Protein AF-I3SIG4-F1 (afdb_monomer)

Foldseek 3Di:
DDDDDDDDDPPPDDPPDPPPPPPVPPDDDDPPDDPDDPPPPDPPPPPPPPVVPPDPPDPPPDQPAAEDAPVCCCVPAVVDPAAEAEAEDEPPDPVSVVVSVVLSVVCVVCPPRYHYHYYHCVVHVDD

pLDDT: mean 70.38, std 20.66, range [36.94, 97.0]

Structure (mmCIF, N/CA/C/O backbone):
data_AF-I3SIG4-F1
#
_entry.id   AF-I3SIG4-F1
#
loop_
_atom_site.group_PDB
_atom_site.id
_atom_site.type_symbol
_atom_site.label_atom_id
_atom_site.label_alt_id
_atom_site.label_comp_id
_atom_site.label_asym_id
_atom_site.label_entity_id
_atom_site.label_seq_id
_atom_site.pdbx_PDB_ins_code
_atom_site.Cartn_x
_atom_site.Cartn_y
_atom_site.Cartn_z
_atom_site.occupancy
_atom_site.B_iso_or_equiv
_atom_site.auth_seq_id
_atom_site.auth_comp_id
_atom_site.auth_asym_id
_atom_site.auth_atom_id
_atom_site.pdbx_PDB_model_num
ATOM 1 N N . MET A 1 1 ? 67.794 35.168 2.563 1.00 45.62 1 MET A N 1
ATOM 2 C CA . MET A 1 1 ? 67.363 34.002 3.362 1.00 45.62 1 MET A CA 1
ATOM 3 C C . MET A 1 1 ? 65.894 33.748 3.055 1.00 45.62 1 MET A C 1
ATOM 5 O O . MET A 1 1 ? 65.037 34.350 3.680 1.00 45.62 1 MET A O 1
ATOM 9 N N . ALA A 1 2 ? 65.611 32.957 2.020 1.00 37.28 2 ALA A N 1
ATOM 10 C CA . ALA A 1 2 ? 64.264 32.505 1.683 1.00 37.28 2 ALA A CA 1
ATOM 11 C C . ALA A 1 2 ? 64.314 30.977 1.722 1.00 37.28 2 ALA A C 1
ATOM 13 O O . ALA A 1 2 ? 64.935 30.350 0.867 1.00 37.28 2 ALA A O 1
ATOM 14 N N . SER A 1 3 ? 63.790 30.407 2.803 1.00 41.53 3 SER A N 1
ATOM 15 C CA . SER A 1 3 ? 63.803 28.970 3.050 1.00 41.53 3 SER A CA 1
ATOM 16 C C . SER A 1 3 ? 62.676 28.327 2.253 1.00 41.53 3 SER A C 1
ATOM 18 O O . SER A 1 3 ? 61.507 28.449 2.608 1.00 41.53 3 SER A O 1
ATOM 20 N N . SER A 1 4 ? 63.037 27.660 1.163 1.00 45.41 4 SER A N 1
ATOM 21 C CA . SER A 1 4 ? 62.150 26.788 0.401 1.00 45.41 4 SER A CA 1
ATOM 22 C C . SER A 1 4 ? 61.848 25.537 1.228 1.00 45.41 4 SER A C 1
ATOM 24 O O . SER A 1 4 ? 62.667 24.625 1.301 1.00 45.41 4 SER A O 1
ATOM 26 N N . THR A 1 5 ? 60.690 25.481 1.879 1.00 49.62 5 THR A N 1
ATOM 27 C CA . THR A 1 5 ? 60.192 24.261 2.524 1.00 49.62 5 THR A CA 1
ATOM 28 C C . THR A 1 5 ? 59.318 23.486 1.542 1.00 49.62 5 THR A C 1
ATOM 30 O O . THR A 1 5 ? 58.119 23.716 1.418 1.00 49.62 5 THR A O 1
ATOM 33 N N . SER A 1 6 ? 59.927 22.546 0.819 1.00 51.75 6 SER A N 1
ATOM 34 C CA . SER A 1 6 ? 59.206 21.512 0.076 1.00 51.75 6 SER A CA 1
ATOM 35 C C . SER A 1 6 ? 58.665 20.475 1.066 1.00 51.75 6 SER A C 1
ATOM 37 O O . SER A 1 6 ? 59.425 19.661 1.589 1.00 51.75 6 SER A O 1
ATOM 39 N N . LEU A 1 7 ? 57.364 20.510 1.355 1.00 47.16 7 LEU A N 1
ATOM 40 C CA . LEU A 1 7 ? 56.692 19.478 2.146 1.00 47.16 7 LEU A CA 1
ATOM 41 C C . LEU A 1 7 ? 56.318 18.311 1.228 1.00 47.16 7 LEU A C 1
ATOM 43 O O . LEU A 1 7 ? 55.315 18.341 0.520 1.00 47.16 7 LEU A O 1
ATOM 47 N N . SER A 1 8 ? 57.151 17.278 1.235 1.00 50.28 8 SER A N 1
ATOM 48 C CA . SER A 1 8 ? 56.848 15.963 0.681 1.00 50.28 8 SER A CA 1
ATOM 49 C C . SER A 1 8 ? 55.946 15.193 1.648 1.00 50.28 8 SER A C 1
ATOM 51 O O . SER A 1 8 ? 56.408 14.712 2.680 1.00 50.28 8 SER A O 1
ATOM 53 N N . LEU A 1 9 ? 54.665 15.062 1.306 1.00 44.56 9 LEU A N 1
ATOM 54 C CA . LEU A 1 9 ? 53.705 14.192 1.990 1.00 44.56 9 LEU A CA 1
ATOM 55 C C . LEU A 1 9 ? 52.966 13.351 0.944 1.00 44.56 9 LEU A C 1
ATOM 57 O O . LEU A 1 9 ? 51.810 13.603 0.621 1.00 44.56 9 LEU A O 1
ATOM 61 N N . THR A 1 10 ? 53.625 12.328 0.401 1.00 46.59 10 THR A N 1
ATOM 62 C CA . THR A 1 10 ? 52.918 11.235 -0.281 1.00 46.59 10 THR A CA 1
ATOM 63 C C . THR A 1 10 ? 52.482 10.221 0.772 1.00 46.59 10 THR A C 1
ATOM 65 O O . THR A 1 10 ? 53.092 9.167 0.933 1.00 46.59 10 THR A O 1
ATOM 68 N N . SER A 1 11 ? 51.450 10.570 1.541 1.00 42.19 11 SER A N 1
ATOM 69 C CA . SER 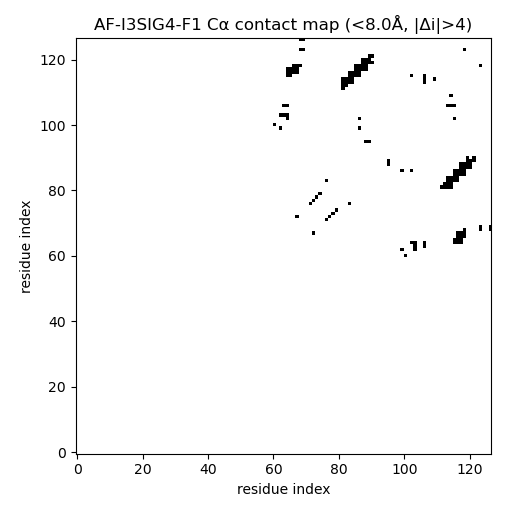A 1 11 ? 50.740 9.611 2.389 1.00 42.19 11 SER A CA 1
ATOM 70 C C . SER A 1 11 ? 49.675 8.933 1.533 1.00 42.19 11 SER A C 1
ATOM 72 O O . SER A 1 11 ? 48.575 9.447 1.349 1.00 42.19 11 SER A O 1
ATOM 74 N N . SER A 1 12 ? 50.061 7.816 0.920 1.00 48.88 12 SER A N 1
ATOM 75 C CA . SER A 1 12 ? 49.170 6.951 0.152 1.00 48.88 12 SER A CA 1
ATOM 76 C C . SER A 1 12 ? 48.258 6.210 1.134 1.00 48.88 12 SER A C 1
ATOM 78 O O . SER A 1 12 ? 48.637 5.190 1.710 1.00 48.88 12 SER A O 1
ATOM 80 N N . SER A 1 13 ? 47.077 6.763 1.401 1.00 50.56 13 SER A N 1
ATOM 81 C CA . SER A 1 13 ? 46.042 6.099 2.187 1.00 50.56 13 SER A CA 1
ATOM 82 C C . SER A 1 13 ? 45.369 5.019 1.338 1.00 50.56 13 SER A C 1
ATOM 84 O O . SER A 1 13 ? 44.719 5.282 0.329 1.00 50.56 13 SER A O 1
ATOM 86 N N . HIS A 1 14 ? 45.559 3.776 1.777 1.00 56.19 14 HIS A N 1
ATOM 87 C CA . HIS A 1 14 ? 44.887 2.567 1.314 1.00 56.19 14 HIS A CA 1
ATOM 88 C C . HIS A 1 14 ? 43.372 2.775 1.123 1.00 56.19 14 HIS A C 1
ATOM 90 O O . HIS A 1 14 ? 42.617 2.808 2.093 1.00 56.19 14 HIS A O 1
ATOM 96 N N . LEU A 1 15 ? 42.911 2.791 -0.128 1.00 40.22 15 LEU A N 1
ATOM 97 C CA . LEU A 1 15 ? 41.556 2.365 -0.471 1.00 40.22 15 LEU A CA 1
ATOM 98 C C . LEU A 1 15 ? 41.630 0.891 -0.871 1.00 40.22 15 LEU A C 1
ATOM 100 O O . LEU A 1 15 ? 41.909 0.551 -2.019 1.00 40.22 15 LEU A O 1
ATOM 104 N N . HIS A 1 16 ? 41.409 0.001 0.099 1.00 37.72 16 HIS A N 1
ATOM 105 C CA . HIS A 1 16 ? 41.105 -1.395 -0.201 1.00 37.72 16 HIS A CA 1
ATOM 106 C C . HIS A 1 16 ? 39.741 -1.449 -0.891 1.00 37.72 16 HIS A C 1
ATOM 108 O O . HIS A 1 16 ? 38.692 -1.443 -0.251 1.00 37.72 16 HIS A O 1
ATOM 114 N N . ILE A 1 17 ? 39.767 -1.509 -2.217 1.00 47.12 17 ILE A N 1
ATOM 115 C CA . ILE A 1 17 ? 38.677 -2.081 -3.000 1.00 47.12 17 ILE A CA 1
ATOM 116 C C . ILE A 1 17 ? 38.616 -3.561 -2.593 1.00 47.12 17 ILE A C 1
ATOM 118 O O . ILE A 1 17 ? 39.645 -4.238 -2.692 1.00 47.12 17 ILE A O 1
ATOM 122 N N . PRO A 1 18 ? 37.477 -4.103 -2.126 1.00 36.94 18 PRO A N 1
ATOM 123 C CA . PRO A 1 18 ? 37.337 -5.543 -2.012 1.00 36.94 18 PRO A CA 1
ATOM 124 C C . PRO A 1 18 ? 37.329 -6.099 -3.437 1.00 36.94 18 PRO A C 1
ATOM 126 O O . PRO A 1 18 ? 36.319 -6.077 -4.139 1.00 36.94 18 PRO A O 1
ATOM 129 N N . THR A 1 19 ? 38.488 -6.560 -3.896 1.00 44.22 19 THR A N 1
ATOM 130 C CA . THR A 1 19 ? 38.578 -7.419 -5.066 1.00 44.22 19 THR A CA 1
ATOM 131 C C . THR A 1 19 ? 37.832 -8.696 -4.713 1.00 44.22 19 THR A C 1
ATOM 133 O O . THR A 1 19 ? 38.265 -9.493 -3.880 1.00 44.22 19 THR A O 1
ATOM 136 N N . PHE A 1 20 ? 36.655 -8.871 -5.311 1.00 42.25 20 PHE A N 1
ATOM 137 C CA . PHE A 1 20 ? 35.954 -10.144 -5.304 1.00 42.25 20 PHE A CA 1
ATOM 138 C C . PHE A 1 20 ? 36.836 -11.126 -6.077 1.00 42.25 20 PHE A C 1
ATOM 140 O O . PHE A 1 20 ? 36.785 -11.211 -7.304 1.00 42.25 20 PHE A O 1
ATOM 147 N N . SER A 1 21 ? 37.735 -11.788 -5.346 1.00 41.53 21 SER A N 1
ATOM 148 C CA . SER A 1 21 ? 38.539 -12.892 -5.842 1.00 41.53 21 SER A CA 1
ATOM 149 C C . SER A 1 21 ? 37.561 -13.965 -6.289 1.00 41.53 21 SER A C 1
ATOM 151 O O . SER A 1 21 ? 36.987 -14.690 -5.475 1.00 41.53 21 SER A O 1
ATOM 153 N N . SER A 1 22 ? 37.330 -14.024 -7.596 1.00 49.69 22 SER A N 1
ATOM 154 C CA . SER A 1 22 ? 36.703 -15.156 -8.253 1.00 49.69 22 SER A CA 1
ATOM 155 C C . SER A 1 22 ? 37.674 -16.327 -8.152 1.00 49.69 22 SER A C 1
ATOM 157 O O . SER A 1 22 ? 38.383 -16.671 -9.092 1.00 49.69 22 SER A O 1
ATOM 159 N N . SER A 1 23 ? 37.731 -16.930 -6.965 1.00 51.56 23 SER A N 1
ATOM 160 C CA . SER A 1 23 ? 38.303 -18.254 -6.788 1.00 51.56 23 SER A CA 1
ATOM 161 C C . SER A 1 23 ? 37.575 -19.179 -7.763 1.00 51.56 23 SER A C 1
ATOM 163 O O . SER A 1 23 ? 36.352 -19.321 -7.649 1.00 51.56 23 SER A O 1
ATOM 165 N N . PR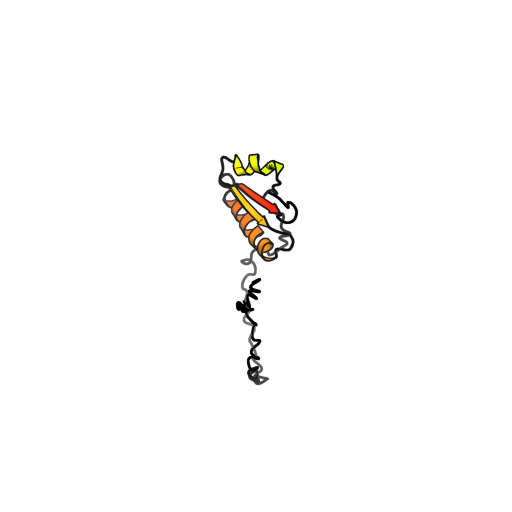O A 1 24 ? 38.270 -19.807 -8.727 1.00 48.16 24 PRO A N 1
ATOM 166 C CA . PRO A 1 24 ? 37.662 -20.821 -9.557 1.00 48.16 24 PRO A CA 1
ATOM 167 C C . PRO A 1 24 ? 37.514 -22.045 -8.660 1.00 48.16 24 PRO A C 1
ATOM 169 O O . PRO A 1 24 ? 38.421 -22.868 -8.528 1.00 48.16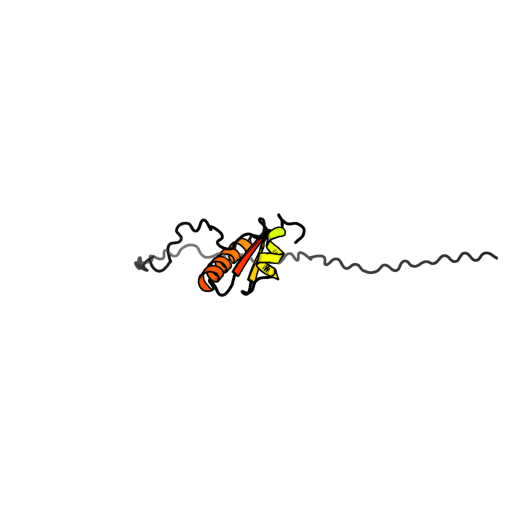 24 PRO A O 1
ATOM 172 N N . SER A 1 25 ? 36.383 -22.122 -7.962 1.00 49.69 25 SER A N 1
ATOM 173 C CA . SER A 1 25 ? 35.963 -23.329 -7.273 1.00 49.69 25 SER A CA 1
ATOM 174 C C . SER A 1 25 ? 35.962 -24.441 -8.308 1.00 49.69 25 SER A C 1
ATOM 176 O O . SER A 1 25 ? 35.154 -24.439 -9.237 1.00 49.69 25 SER A O 1
ATOM 178 N N . ARG A 1 26 ? 36.942 -25.340 -8.169 1.00 50.91 26 ARG A N 1
ATOM 179 C CA . ARG A 1 26 ? 37.058 -26.600 -8.898 1.00 50.91 26 ARG A CA 1
ATOM 180 C C . ARG A 1 26 ? 35.664 -27.178 -9.096 1.00 50.91 26 ARG A C 1
ATOM 182 O O . ARG A 1 26 ? 34.993 -27.527 -8.128 1.00 50.91 26 ARG A O 1
ATOM 189 N N . LEU A 1 27 ? 35.248 -27.257 -10.355 1.00 54.72 27 LEU A N 1
ATOM 190 C CA . LEU A 1 27 ? 34.087 -28.028 -10.761 1.00 54.72 27 LEU A CA 1
ATOM 191 C C . LEU A 1 27 ? 34.330 -29.465 -10.298 1.00 54.72 27 LEU A C 1
ATOM 193 O O . LEU A 1 27 ? 35.199 -30.157 -10.826 1.00 54.72 27 LEU A O 1
ATOM 197 N N . ASN A 1 28 ? 33.604 -29.889 -9.267 1.00 51.00 28 ASN A N 1
ATOM 198 C CA . ASN A 1 28 ? 33.562 -31.292 -8.899 1.00 51.00 28 ASN A CA 1
ATOM 199 C C . ASN A 1 28 ? 32.902 -32.050 -10.062 1.00 51.00 28 ASN A C 1
ATOM 201 O O . ASN A 1 28 ? 31.850 -31.611 -10.538 1.00 51.00 28 ASN A O 1
ATOM 205 N N . PRO A 1 29 ? 33.492 -33.153 -10.549 1.00 52.22 29 PRO A N 1
ATOM 206 C CA . PRO A 1 29 ? 32.869 -33.961 -11.584 1.00 52.22 29 PRO A CA 1
ATOM 207 C C . PRO A 1 29 ? 31.511 -34.460 -11.083 1.00 52.22 29 PRO A C 1
ATOM 209 O O . PRO A 1 29 ? 31.404 -35.040 -10.001 1.00 52.22 29 PRO A O 1
ATOM 212 N N . LEU A 1 30 ? 30.470 -34.186 -11.872 1.00 58.84 30 LEU A N 1
ATOM 213 C CA . LEU A 1 30 ? 29.129 -34.725 -11.668 1.00 58.84 30 LEU A CA 1
ATOM 214 C C . LEU A 1 30 ? 29.225 -36.252 -11.535 1.00 58.84 30 LEU A C 1
ATOM 216 O O . LEU A 1 30 ? 29.863 -36.883 -12.383 1.00 58.84 30 LEU A O 1
ATOM 220 N N . PRO A 1 31 ? 28.596 -36.867 -10.520 1.00 48.03 31 PRO A N 1
ATOM 221 C CA . PRO A 1 31 ? 28.508 -38.312 -10.469 1.00 48.03 31 PRO A CA 1
ATOM 222 C C . PRO A 1 31 ? 27.692 -38.774 -11.678 1.00 48.03 31 PRO A C 1
ATOM 224 O O . PRO A 1 31 ? 26.535 -38.396 -11.864 1.00 48.03 31 PRO A O 1
ATOM 227 N N . SER A 1 32 ? 28.324 -39.575 -12.527 1.00 57.59 32 SER A N 1
ATOM 228 C CA . SER A 1 32 ? 27.679 -40.288 -13.620 1.00 57.59 32 SER A CA 1
ATOM 229 C C . SER A 1 32 ? 26.662 -41.263 -13.029 1.00 57.59 32 SER A C 1
ATOM 231 O O . SER A 1 32 ? 27.024 -42.338 -12.551 1.00 57.59 32 SER A O 1
ATOM 233 N N . PHE A 1 33 ? 25.392 -40.866 -13.019 1.00 53.03 33 PHE A N 1
ATOM 234 C CA . PHE A 1 33 ? 24.303 -41.739 -12.604 1.00 53.03 33 PHE A CA 1
ATOM 235 C C . PHE A 1 33 ? 24.153 -42.879 -13.621 1.00 53.03 33 PHE A C 1
ATOM 237 O O . PHE A 1 33 ? 24.051 -42.607 -14.822 1.00 53.03 33 PHE A O 1
ATOM 244 N N . PRO A 1 34 ? 24.140 -44.149 -13.180 1.00 50.53 34 PRO A N 1
ATOM 245 C CA . PRO A 1 34 ? 23.934 -45.270 -14.077 1.00 50.53 34 PRO A CA 1
ATOM 246 C C . PRO A 1 34 ? 22.529 -45.181 -14.673 1.00 50.53 34 PRO A C 1
ATOM 248 O O . PRO A 1 34 ? 21.511 -45.192 -13.980 1.00 50.53 34 PRO A O 1
ATOM 251 N N . PHE A 1 35 ? 22.505 -45.059 -15.994 1.00 55.56 35 PHE A N 1
ATOM 252 C CA . PHE A 1 35 ? 21.310 -45.138 -16.808 1.00 55.56 35 PHE A CA 1
ATOM 253 C C . PHE A 1 35 ? 20.722 -46.555 -16.700 1.00 55.56 35 PHE A C 1
ATOM 255 O O . PHE A 1 35 ? 21.448 -47.540 -16.798 1.00 55.56 35 PHE A O 1
ATOM 262 N N . HIS A 1 36 ? 19.396 -46.622 -16.560 1.00 59.12 36 HIS A N 1
ATOM 263 C CA . HIS A 1 36 ? 18.539 -47.814 -16.567 1.00 59.12 36 HIS A CA 1
ATOM 264 C C . HIS A 1 36 ? 18.477 -48.685 -15.298 1.00 59.12 36 HIS A C 1
ATOM 266 O O . HIS A 1 36 ? 19.141 -49.706 -15.154 1.00 59.12 36 HIS A O 1
ATOM 272 N N . SER A 1 37 ? 17.446 -48.416 -14.497 1.00 53.91 37 SER A N 1
ATOM 273 C CA . SER A 1 37 ? 16.531 -49.482 -14.087 1.00 53.91 37 SER A CA 1
ATOM 274 C C . SER A 1 37 ? 15.112 -49.068 -14.472 1.00 53.91 37 SER A C 1
ATOM 276 O O . SER A 1 37 ? 14.640 -47.974 -14.168 1.00 53.91 37 SER A O 1
ATOM 278 N N . ARG A 1 38 ? 14.454 -49.928 -15.250 1.00 59.38 38 ARG A N 1
ATOM 279 C CA . ARG A 1 38 ? 13.067 -49.777 -15.684 1.00 59.38 38 ARG A CA 1
ATOM 280 C C . ARG A 1 38 ? 12.180 -49.998 -14.462 1.00 59.38 38 ARG A C 1
ATOM 282 O O . ARG A 1 38 ? 11.754 -51.120 -14.206 1.00 59.38 38 ARG A O 1
ATOM 289 N N . ILE A 1 39 ? 11.940 -48.945 -13.687 1.00 57.16 39 ILE A N 1
ATOM 290 C CA . ILE A 1 39 ? 10.992 -49.012 -12.579 1.00 57.16 39 ILE A CA 1
ATOM 291 C C . ILE A 1 39 ? 9.595 -49.041 -13.196 1.00 57.16 39 ILE A C 1
ATOM 293 O O . ILE A 1 39 ? 9.063 -48.027 -13.646 1.00 57.16 39 ILE A O 1
ATOM 297 N N . THR A 1 40 ? 8.997 -50.229 -13.246 1.00 61.59 40 THR A N 1
ATOM 298 C CA . THR A 1 40 ? 7.559 -50.389 -13.461 1.00 61.59 40 THR A CA 1
ATOM 299 C C . THR A 1 40 ? 6.841 -49.850 -12.227 1.00 61.59 40 THR A C 1
ATOM 301 O O . THR A 1 40 ? 6.464 -50.602 -11.327 1.00 61.59 40 THR A O 1
ATOM 304 N N . HIS A 1 41 ? 6.693 -48.529 -12.146 1.00 57.53 41 HIS A N 1
ATOM 305 C CA . HIS A 1 41 ? 5.805 -47.916 -11.174 1.00 57.53 41 HIS A CA 1
ATOM 306 C C . HIS A 1 41 ? 4.379 -48.339 -11.535 1.00 57.53 41 HIS A C 1
ATOM 308 O O . HIS A 1 41 ? 3.824 -47.913 -12.547 1.00 57.53 41 HIS A O 1
ATOM 314 N N . LYS A 1 42 ? 3.784 -49.206 -10.708 1.00 52.88 42 LYS A N 1
ATOM 315 C CA . LYS A 1 42 ? 2.326 -49.330 -10.636 1.00 52.88 42 LYS A CA 1
ATOM 316 C C . LYS A 1 42 ? 1.768 -47.913 -10.458 1.00 52.88 42 LYS A C 1
ATOM 318 O O . LYS A 1 42 ? 2.276 -47.203 -9.586 1.00 52.88 42 LYS A O 1
ATOM 323 N N . PRO A 1 43 ? 0.761 -47.481 -11.234 1.00 52.97 43 PRO A N 1
ATOM 324 C CA . PRO A 1 43 ? 0.146 -46.190 -11.003 1.00 52.97 43 PRO A CA 1
ATOM 325 C C . PRO A 1 43 ? -0.631 -46.299 -9.691 1.00 52.97 43 PRO A C 1
ATOM 327 O O . PRO A 1 43 ? -1.755 -46.794 -9.654 1.00 52.97 43 PRO A O 1
ATOM 330 N N . LEU A 1 44 ? -0.015 -45.877 -8.586 1.00 52.97 44 LEU A N 1
ATOM 331 C CA . LEU A 1 44 ? -0.785 -45.488 -7.418 1.00 52.97 44 LEU A CA 1
ATOM 332 C C . LEU A 1 44 ? -1.549 -44.245 -7.841 1.00 52.97 44 LEU A C 1
ATOM 334 O O . LEU A 1 44 ? -1.005 -43.152 -7.972 1.00 52.97 44 LEU A O 1
ATOM 338 N N . HIS A 1 45 ? -2.810 -44.491 -8.158 1.00 60.66 45 HIS A N 1
ATOM 339 C CA . HIS A 1 45 ? -3.846 -43.520 -8.407 1.00 60.66 45 HIS A CA 1
ATOM 340 C C . HIS A 1 45 ? -3.948 -42.597 -7.190 1.00 60.66 45 HIS A C 1
ATOM 342 O O . HIS A 1 45 ? -4.697 -42.850 -6.248 1.00 60.66 45 HIS A O 1
ATOM 348 N N . LEU A 1 46 ? -3.136 -41.542 -7.189 1.00 52.66 46 LEU A N 1
ATOM 349 C CA . LEU A 1 46 ? -3.206 -40.475 -6.211 1.00 52.66 46 LEU A CA 1
ATOM 350 C C . LEU A 1 46 ? -4.391 -39.586 -6.601 1.00 52.66 46 LEU A C 1
ATOM 352 O O . LEU A 1 46 ? -4.236 -38.518 -7.188 1.00 52.66 46 LEU A O 1
ATOM 356 N N . GLN A 1 47 ? -5.601 -40.044 -6.283 1.00 53.44 47 GLN A N 1
ATOM 357 C CA . GLN A 1 47 ? -6.769 -39.174 -6.157 1.00 53.44 47 GLN A CA 1
ATOM 358 C C . GLN A 1 47 ? -6.615 -38.312 -4.899 1.00 53.44 47 GLN A C 1
ATOM 360 O O . GLN A 1 47 ? -7.415 -38.370 -3.973 1.00 53.44 47 GLN A O 1
ATOM 365 N N . THR A 1 48 ? -5.567 -37.495 -4.847 1.00 57.47 48 THR A N 1
ATOM 366 C CA . THR A 1 48 ? -5.601 -36.298 -4.013 1.00 57.47 48 THR A CA 1
ATOM 367 C C . THR A 1 48 ? -6.556 -35.330 -4.699 1.00 57.47 48 THR A C 1
ATOM 369 O O . THR A 1 48 ? -6.288 -34.932 -5.838 1.00 57.47 48 THR A O 1
ATOM 372 N N . PRO A 1 49 ? -7.688 -34.963 -4.077 1.00 51.38 49 PRO A N 1
ATOM 373 C CA . PRO A 1 49 ? -8.600 -34.013 -4.680 1.00 51.38 49 PRO A CA 1
ATOM 374 C C . PRO A 1 49 ? -7.857 -32.686 -4.838 1.00 51.38 49 PRO A C 1
ATOM 376 O O . PRO A 1 49 ? -7.484 -32.042 -3.859 1.00 51.38 49 PRO A O 1
ATOM 379 N N . LEU A 1 50 ? -7.686 -32.248 -6.087 1.00 51.19 50 LEU A N 1
ATOM 380 C CA . LEU A 1 50 ? -7.239 -30.904 -6.481 1.00 51.19 50 LEU A CA 1
ATOM 381 C C . LEU A 1 50 ? -8.229 -29.797 -6.045 1.00 51.19 50 LEU A C 1
ATOM 383 O O . LEU A 1 50 ? -8.344 -28.769 -6.703 1.00 51.19 50 LEU A O 1
ATOM 387 N N . LEU A 1 51 ? -8.988 -30.014 -4.969 1.00 50.66 51 LEU A N 1
ATOM 388 C CA . LEU A 1 51 ? -9.967 -29.085 -4.410 1.00 50.66 51 LEU A CA 1
ATOM 389 C C . LEU A 1 51 ? -9.517 -28.477 -3.075 1.00 50.66 51 LEU A C 1
ATOM 391 O O . LEU A 1 51 ? -10.253 -27.666 -2.526 1.00 50.66 51 LEU A O 1
ATOM 395 N N . LEU A 1 52 ? -8.326 -28.823 -2.567 1.00 51.03 52 LEU A N 1
ATOM 396 C CA . LEU A 1 52 ? -7.722 -28.123 -1.423 1.00 51.03 52 LEU A CA 1
ATOM 397 C C . LEU A 1 52 ? -6.631 -27.121 -1.824 1.00 51.03 52 LEU A C 1
ATOM 399 O O . LEU A 1 52 ? -6.23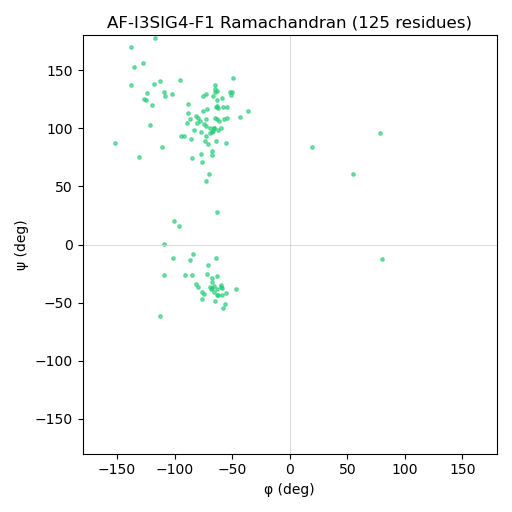7 -26.294 -1.011 1.00 51.03 52 LEU A O 1
ATOM 403 N N . TYR A 1 53 ? -6.170 -27.137 -3.078 1.00 54.34 53 TYR A N 1
ATOM 404 C CA . TYR A 1 53 ? -5.528 -25.952 -3.636 1.00 54.34 53 TYR A CA 1
ATOM 405 C C . TYR A 1 53 ? -6.657 -25.012 -4.043 1.00 54.34 53 TYR A C 1
ATOM 407 O O . TYR A 1 53 ? -7.368 -25.330 -5.005 1.00 54.34 53 TYR A O 1
ATOM 415 N N . PRO A 1 54 ? -6.883 -23.885 -3.346 1.00 49.78 54 PRO A N 1
ATOM 416 C CA . PRO A 1 54 ? -7.831 -22.911 -3.834 1.00 49.78 54 PRO A CA 1
ATOM 417 C C . PRO A 1 54 ? -7.301 -22.439 -5.187 1.00 49.78 54 PRO A C 1
ATOM 419 O O . PRO A 1 54 ? -6.275 -21.778 -5.295 1.00 49.78 54 PRO A O 1
ATOM 422 N N . LYS A 1 55 ? -7.972 -22.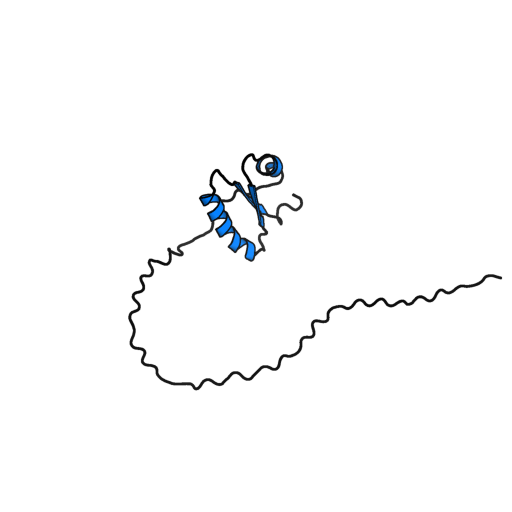905 -6.238 1.00 50.16 55 LYS A N 1
ATOM 423 C CA . LYS A 1 55 ? -8.226 -22.226 -7.502 1.00 50.16 55 LYS A CA 1
ATOM 424 C C . LYS A 1 55 ? -7.276 -21.050 -7.760 1.00 50.16 55 LYS A C 1
ATOM 426 O O . LYS A 1 55 ? -7.649 -19.898 -7.575 1.00 50.16 55 LYS A O 1
ATOM 431 N N . ILE A 1 56 ? -6.091 -21.331 -8.301 1.00 56.94 56 ILE A N 1
ATOM 432 C CA . ILE A 1 56 ? -5.222 -20.316 -8.917 1.00 56.94 56 ILE A CA 1
ATOM 433 C C . ILE A 1 56 ? -5.855 -19.893 -10.262 1.00 56.94 56 ILE A C 1
ATOM 435 O O . ILE A 1 56 ? -5.264 -20.009 -11.332 1.00 56.94 56 ILE A O 1
ATOM 439 N N . ARG A 1 57 ? -7.125 -19.469 -10.245 1.00 50.06 57 ARG A N 1
ATOM 440 C CA . ARG A 1 57 ? -7.757 -18.760 -11.355 1.00 50.06 57 ARG A CA 1
ATOM 441 C C . ARG A 1 57 ? -7.495 -17.282 -11.120 1.00 50.06 57 ARG A C 1
ATOM 443 O O . ARG A 1 57 ? -8.162 -16.666 -10.306 1.00 50.06 57 ARG A O 1
ATOM 450 N N . SER A 1 58 ? -6.568 -16.724 -11.892 1.00 51.75 58 SER A N 1
ATOM 451 C CA . SER A 1 58 ? -6.610 -15.312 -12.280 1.00 51.75 58 SER A CA 1
ATOM 452 C C . SER A 1 58 ? -6.700 -14.299 -11.125 1.00 51.75 58 SER A C 1
ATOM 454 O O . SER A 1 58 ? -7.600 -13.463 -11.104 1.00 51.75 58 SER A O 1
ATOM 456 N N . LEU A 1 59 ? -5.711 -14.271 -10.229 1.00 55.31 59 LEU A N 1
ATOM 457 C CA . LEU A 1 59 ? -5.386 -13.028 -9.520 1.00 55.31 59 LEU A CA 1
ATOM 458 C C . LEU A 1 59 ? -4.615 -12.114 -10.487 1.00 55.31 59 LEU A C 1
ATOM 460 O O . LEU A 1 59 ? -3.405 -11.928 -10.360 1.00 55.31 59 LEU A O 1
ATOM 464 N N . ARG A 1 60 ? -5.312 -11.577 -11.500 1.00 58.75 60 ARG A N 1
ATOM 465 C CA . ARG A 1 60 ? -4.953 -10.250 -12.012 1.00 58.75 60 ARG A CA 1
ATOM 466 C C . ARG A 1 60 ? -5.269 -9.321 -10.850 1.00 58.75 60 ARG A C 1
ATOM 468 O O . ARG A 1 60 ? -6.427 -9.123 -10.512 1.00 58.75 60 ARG A O 1
ATOM 475 N N . GLN A 1 61 ? -4.220 -8.953 -10.143 1.00 57.81 61 GLN A N 1
ATOM 476 C CA . GLN A 1 61 ? -4.289 -8.298 -8.855 1.00 57.81 61 GLN A CA 1
ATOM 477 C C . GLN A 1 61 ? -4.756 -6.857 -9.055 1.00 57.81 61 GLN A C 1
ATOM 479 O O . GLN A 1 61 ? -4.017 -6.041 -9.598 1.00 57.81 61 GLN A O 1
ATOM 484 N N . GLU A 1 62 ? -5.992 -6.566 -8.661 1.00 59.25 62 GLU A N 1
ATOM 485 C CA . GLU A 1 62 ? -6.401 -5.196 -8.371 1.00 59.25 62 GLU A CA 1
ATOM 486 C C . GLU A 1 62 ? -5.930 -4.899 -6.951 1.00 59.25 62 GLU A C 1
ATOM 488 O O . GLU A 1 62 ? -6.407 -5.506 -5.992 1.00 59.25 62 GLU A O 1
ATOM 493 N N . ILE A 1 63 ? -4.932 -4.024 -6.853 1.00 61.72 63 ILE A N 1
ATOM 494 C CA . ILE A 1 63 ? -4.414 -3.498 -5.591 1.00 61.72 63 ILE A CA 1
ATOM 495 C C . ILE A 1 63 ? -5.593 -2.838 -4.872 1.00 61.72 63 ILE A C 1
ATOM 497 O O . ILE A 1 63 ? -6.206 -1.918 -5.419 1.00 61.72 63 ILE A O 1
ATOM 501 N N . ARG A 1 64 ? -5.950 -3.331 -3.682 1.00 70.31 64 ARG A N 1
ATOM 502 C CA . ARG A 1 64 ? -7.058 -2.767 -2.889 1.00 70.31 64 ARG A CA 1
ATOM 503 C C . ARG A 1 64 ? -6.602 -1.596 -2.037 1.00 70.31 64 ARG A C 1
ATOM 505 O O . ARG A 1 64 ? -7.419 -0.744 -1.697 1.00 70.31 64 ARG A O 1
ATOM 512 N N . ALA A 1 65 ? -5.322 -1.565 -1.676 1.00 79.50 65 ALA A N 1
ATOM 513 C CA . ALA A 1 65 ? -4.742 -0.436 -0.971 1.00 79.50 65 ALA A CA 1
ATOM 514 C C . ALA A 1 65 ? -4.793 0.832 -1.841 1.00 79.50 65 ALA A C 1
ATOM 516 O O . ALA A 1 65 ? -4.442 0.825 -3.022 1.00 79.50 65 ALA A O 1
ATOM 517 N N . THR A 1 66 ? -5.248 1.935 -1.250 1.00 87.44 66 THR A N 1
ATOM 518 C CA . THR A 1 66 ? -5.474 3.184 -1.982 1.00 87.44 66 THR A CA 1
ATOM 519 C C . THR A 1 66 ? -4.132 3.831 -2.338 1.00 87.44 66 THR A C 1
ATOM 521 O O . THR A 1 66 ? -3.302 4.007 -1.440 1.00 87.44 66 THR A O 1
ATOM 524 N N . PRO A 1 67 ? -3.892 4.223 -3.603 1.00 90.44 67 PRO A N 1
ATOM 525 C CA . PRO A 1 67 ? -2.703 4.989 -3.944 1.00 90.44 67 PRO A CA 1
ATOM 526 C C . PRO A 1 67 ? -2.759 6.359 -3.270 1.00 90.44 67 PRO A C 1
ATOM 528 O O . PRO A 1 67 ? -3.789 7.037 -3.303 1.00 90.44 67 PRO A O 1
ATOM 531 N N . VAL A 1 68 ? -1.654 6.763 -2.653 1.00 91.31 68 VAL A N 1
ATOM 532 C CA . VAL A 1 68 ? -1.520 8.076 -2.022 1.00 91.31 68 VAL A CA 1
ATOM 533 C C . VAL A 1 68 ? -0.500 8.910 -2.783 1.00 91.31 68 VAL A C 1
ATOM 535 O O . VAL A 1 68 ? 0.514 8.398 -3.244 1.00 91.31 68 VAL A O 1
ATOM 538 N N . ASN A 1 69 ? -0.799 10.197 -2.915 1.00 88.75 69 ASN A N 1
ATOM 539 C CA . ASN A 1 69 ? 0.099 11.202 -3.459 1.00 88.75 69 ASN A CA 1
ATOM 540 C C . ASN A 1 69 ? 0.413 12.249 -2.379 1.00 88.75 69 ASN A C 1
ATOM 542 O O . ASN A 1 69 ? -0.135 12.220 -1.270 1.00 88.75 69 ASN A O 1
ATOM 546 N N . LYS A 1 70 ? 1.270 13.209 -2.719 1.00 87.12 70 LYS A N 1
ATOM 547 C CA . LYS A 1 70 ? 1.697 14.270 -1.802 1.00 87.12 70 LYS A CA 1
ATOM 548 C C . LYS A 1 70 ? 0.537 15.075 -1.205 1.00 87.12 70 LYS A C 1
ATOM 550 O O . LYS A 1 70 ? 0.529 15.337 -0.006 1.00 87.12 70 LYS A O 1
ATOM 555 N N . ASP A 1 71 ? -0.461 15.418 -2.015 1.00 89.06 71 ASP A N 1
ATOM 556 C CA . ASP A 1 71 ? -1.587 16.261 -1.587 1.00 89.06 71 ASP A CA 1
ATOM 557 C C . ASP A 1 71 ? -2.478 15.562 -0.549 1.00 89.06 71 ASP A C 1
ATOM 559 O O . ASP A 1 71 ? -3.050 16.192 0.344 1.00 89.06 71 ASP A O 1
ATOM 563 N N . LEU A 1 72 ? -2.591 14.236 -0.648 1.00 89.50 72 LEU A N 1
ATOM 564 C CA . LEU A 1 72 ? -3.398 13.417 0.254 1.00 89.50 72 LEU A CA 1
ATOM 565 C C . LEU A 1 72 ? -2.640 12.986 1.513 1.00 89.50 72 LEU A C 1
ATOM 567 O O . LEU A 1 72 ? -3.292 12.536 2.461 1.00 89.50 72 LEU A O 1
ATOM 571 N N . TRP A 1 73 ? -1.312 13.133 1.546 1.00 92.25 73 TRP A N 1
ATOM 572 C CA . TRP A 1 73 ? -0.451 12.635 2.620 1.00 92.25 73 TRP A CA 1
ATOM 573 C C . TRP A 1 73 ? -0.844 13.193 3.990 1.00 92.25 73 TRP A C 1
ATOM 575 O O . TRP A 1 73 ? -1.140 12.442 4.923 1.00 92.25 73 TRP A O 1
ATOM 585 N N . GLU A 1 74 ? -0.918 14.519 4.116 1.00 93.75 74 GLU A N 1
ATOM 586 C CA . GLU A 1 74 ? -1.183 15.156 5.407 1.00 93.75 74 GLU A CA 1
ATOM 587 C C . GLU A 1 74 ? -2.560 14.769 5.960 1.00 93.75 74 GLU A C 1
ATOM 589 O O . GLU A 1 74 ? -2.700 14.437 7.137 1.00 93.75 74 GLU A O 1
ATOM 594 N N . LYS A 1 75 ? -3.585 14.764 5.105 1.00 94.56 75 LYS A N 1
ATOM 595 C CA . LYS A 1 75 ? -4.959 14.464 5.519 1.00 94.56 75 LYS A CA 1
ATOM 596 C C . LYS A 1 75 ? -5.180 12.975 5.794 1.00 94.56 75 LYS A C 1
ATOM 598 O O . LYS A 1 75 ? -5.877 12.636 6.746 1.00 94.56 75 LYS A O 1
ATOM 603 N N . SER A 1 76 ? -4.641 12.102 4.948 1.00 91.88 76 SER A N 1
ATOM 604 C CA . SER A 1 76 ? -4.974 10.670 4.959 1.00 91.88 76 SER A CA 1
ATOM 605 C C . SER A 1 76 ? -4.054 9.853 5.860 1.00 91.88 76 SER A C 1
ATOM 607 O O . SER A 1 76 ? -4.476 8.806 6.345 1.00 91.88 76 SER A O 1
ATOM 609 N N . ILE A 1 77 ? -2.824 10.329 6.085 1.00 94.31 77 ILE A N 1
ATOM 610 C CA . ILE A 1 77 ? -1.791 9.616 6.843 1.00 94.31 77 ILE A CA 1
ATOM 611 C C . ILE A 1 77 ? -1.504 10.352 8.150 1.00 94.31 77 ILE A C 1
ATOM 613 O O . ILE A 1 77 ? -1.767 9.804 9.217 1.00 94.31 77 ILE A O 1
ATOM 617 N N . LEU A 1 78 ? -1.038 11.606 8.090 1.00 95.69 78 LEU A N 1
ATOM 618 C CA . LEU A 1 78 ? -0.599 12.327 9.296 1.00 95.69 78 LEU A CA 1
ATOM 619 C C . LEU A 1 78 ? -1.753 12.683 10.242 1.00 95.69 78 LEU A C 1
ATOM 621 O O . LEU A 1 78 ? -1.592 12.630 11.457 1.00 95.69 78 LEU A O 1
ATOM 625 N N . LYS A 1 79 ? -2.919 13.036 9.693 1.00 96.69 79 LYS A N 1
ATOM 626 C CA . LYS A 1 79 ? -4.125 13.387 10.462 1.00 96.69 79 LYS A CA 1
ATOM 627 C C . LYS A 1 79 ? -5.098 12.214 10.630 1.00 96.69 79 LYS A C 1
ATOM 629 O O . LYS A 1 79 ? -6.262 12.434 10.954 1.00 96.69 79 LYS A O 1
ATOM 634 N N . SER A 1 80 ? -4.667 10.975 10.382 1.00 96.50 80 SER A N 1
ATOM 635 C CA . SER A 1 80 ? -5.553 9.818 10.534 1.00 96.50 80 SER A CA 1
ATOM 636 C C . SER A 1 80 ? -5.764 9.463 12.005 1.00 96.50 80 SER A C 1
ATOM 638 O O . SER A 1 80 ? -4.814 9.226 12.742 1.00 96.50 80 SER A O 1
ATOM 640 N N . GLU A 1 81 ? -7.027 9.343 12.409 1.00 96.31 81 GLU A N 1
ATOM 641 C CA . GLU A 1 81 ? -7.419 8.827 13.730 1.00 96.31 81 GLU A CA 1
ATOM 642 C C . GLU A 1 81 ? -7.188 7.312 13.862 1.00 96.31 81 GLU A C 1
ATOM 644 O O . GLU A 1 81 ? -7.007 6.781 14.954 1.00 96.31 81 GLU A O 1
ATOM 649 N N . THR A 1 82 ? -7.200 6.601 12.734 1.00 95.50 82 THR A N 1
ATOM 650 C CA . THR A 1 82 ? -6.942 5.160 12.653 1.00 95.50 82 THR A CA 1
ATOM 651 C C . THR A 1 82 ? -5.469 4.931 12.318 1.00 95.50 82 THR A C 1
ATOM 653 O O . THR A 1 82 ? -4.961 5.651 11.454 1.00 95.50 82 THR A O 1
ATOM 656 N N . PRO A 1 83 ? -4.796 3.920 12.901 1.00 97.00 83 PRO A N 1
ATOM 657 C CA . PRO A 1 83 ? -3.458 3.521 12.483 1.00 97.00 83 PRO A CA 1
ATOM 658 C C . PRO A 1 83 ? -3.359 3.335 10.967 1.00 97.00 83 PRO A C 1
ATOM 660 O O . PRO A 1 83 ? -4.300 2.859 10.321 1.00 97.00 83 PRO A O 1
ATOM 663 N N . VAL A 1 84 ? -2.209 3.713 10.412 1.00 96.94 84 VAL A N 1
ATOM 664 C CA . VAL A 1 84 ? -1.972 3.711 8.969 1.00 96.94 84 VAL A CA 1
ATOM 665 C C . VAL A 1 84 ? -0.742 2.879 8.637 1.00 96.94 84 VAL A C 1
ATOM 667 O O . VAL A 1 84 ? 0.320 3.073 9.223 1.00 96.94 84 VAL A O 1
ATOM 670 N N . LEU A 1 85 ? -0.895 1.973 7.675 1.00 96.06 85 LEU A N 1
ATOM 671 C CA . LEU A 1 85 ? 0.184 1.227 7.043 1.00 96.06 85 LEU A CA 1
ATOM 672 C C . LEU A 1 85 ? 0.375 1.756 5.620 1.00 96.06 85 LEU A C 1
ATOM 674 O O . LEU A 1 85 ? -0.583 1.840 4.853 1.00 96.06 85 LEU A O 1
ATOM 678 N N . VAL A 1 86 ? 1.608 2.109 5.269 1.00 94.75 86 VAL A N 1
ATOM 679 C CA . VAL A 1 86 ? 1.956 2.587 3.928 1.00 94.75 86 VAL A CA 1
ATOM 680 C C . VAL A 1 86 ? 2.982 1.640 3.324 1.00 94.75 86 VAL A C 1
ATOM 682 O O . VAL A 1 86 ? 4.063 1.459 3.884 1.00 94.75 86 VAL A O 1
ATOM 685 N N . GLU A 1 87 ? 2.646 1.035 2.189 1.00 93.38 87 GLU A N 1
ATOM 686 C CA . GLU A 1 87 ? 3.595 0.275 1.382 1.00 93.38 87 GLU A CA 1
ATOM 687 C C . GLU A 1 87 ? 4.280 1.212 0.385 1.00 93.38 87 GLU A C 1
ATOM 689 O O . GLU A 1 87 ? 3.664 1.737 -0.543 1.00 93.38 87 GLU A O 1
ATOM 694 N N . PHE A 1 88 ? 5.580 1.400 0.575 1.00 93.19 88 PHE A N 1
ATOM 695 C CA . PHE A 1 88 ? 6.432 2.110 -0.368 1.00 93.19 88 PHE A CA 1
ATOM 696 C C . PHE A 1 88 ? 6.959 1.115 -1.396 1.00 93.19 88 PHE A C 1
ATOM 698 O O . PHE A 1 88 ? 7.618 0.137 -1.033 1.00 93.19 88 PHE A O 1
ATOM 705 N N . TYR A 1 89 ? 6.670 1.353 -2.671 1.00 92.31 89 TYR A N 1
ATOM 706 C CA . TYR A 1 89 ? 7.048 0.444 -3.747 1.00 92.31 89 TYR A CA 1
ATOM 707 C C . TYR A 1 89 ? 7.570 1.188 -4.974 1.00 92.31 89 TYR A C 1
ATOM 709 O O . TYR A 1 89 ? 7.429 2.399 -5.108 1.00 92.31 89 TYR A O 1
ATOM 717 N N . ALA A 1 90 ? 8.131 0.417 -5.901 1.00 91.81 90 ALA A N 1
ATOM 718 C CA . ALA A 1 90 ? 8.588 0.878 -7.201 1.00 91.81 90 ALA A CA 1
ATOM 719 C C . ALA A 1 90 ? 8.145 -0.104 -8.295 1.00 91.81 90 ALA A C 1
ATOM 721 O O . ALA A 1 90 ? 8.007 -1.308 -8.045 1.00 91.81 90 ALA A O 1
ATOM 722 N N . ASN A 1 91 ? 7.963 0.363 -9.531 1.00 89.25 91 ASN A N 1
ATOM 723 C CA . ASN A 1 91 ? 7.431 -0.484 -10.616 1.00 89.25 91 ASN A CA 1
ATOM 724 C C . ASN A 1 91 ? 8.403 -1.606 -11.021 1.00 89.25 91 ASN A C 1
ATOM 726 O O . ASN A 1 91 ? 7.993 -2.695 -11.456 1.00 89.25 91 ASN A O 1
ATOM 730 N N . TRP A 1 92 ? 9.698 -1.337 -10.849 1.00 90.12 92 TRP A N 1
ATOM 731 C CA . TRP A 1 92 ? 10.797 -2.272 -11.075 1.00 90.12 92 TRP A CA 1
ATOM 732 C C . TRP A 1 92 ? 11.069 -3.183 -9.868 1.00 90.12 92 TRP A C 1
ATOM 734 O O . TRP A 1 92 ? 11.828 -4.146 -9.989 1.00 90.12 92 TRP A O 1
ATOM 744 N N . CYS A 1 93 ? 10.429 -2.947 -8.718 1.00 92.31 93 CYS A N 1
ATOM 745 C CA . CYS A 1 93 ? 10.630 -3.757 -7.522 1.00 92.31 93 CYS A CA 1
ATOM 746 C C . CYS A 1 93 ? 9.885 -5.097 -7.629 1.00 92.31 93 CYS A C 1
ATOM 748 O O . CYS A 1 93 ? 8.695 -5.211 -7.328 1.00 92.31 93 CYS A O 1
ATOM 750 N N . GLY A 1 94 ? 10.605 -6.143 -8.044 1.00 90.62 94 GLY A N 1
ATOM 751 C CA . GLY A 1 94 ? 10.100 -7.520 -8.079 1.00 90.62 94 GLY A CA 1
ATOM 752 C C . GLY A 1 94 ? 9.575 -8.019 -6.722 1.00 90.62 94 GLY A C 1
ATOM 753 O O . GLY A 1 94 ? 8.428 -8.461 -6.667 1.00 90.62 94 GLY A O 1
ATOM 754 N N . PRO A 1 95 ? 10.348 -7.905 -5.623 1.00 91.44 95 PRO A N 1
ATOM 755 C CA . PRO A 1 95 ? 9.903 -8.332 -4.294 1.00 91.44 95 PRO A CA 1
ATOM 756 C C . PRO A 1 95 ? 8.628 -7.628 -3.805 1.00 91.44 95 PRO A C 1
ATOM 758 O O . PRO A 1 95 ? 7.760 -8.277 -3.225 1.00 91.44 95 PRO A O 1
ATOM 761 N N . CYS A 1 96 ? 8.462 -6.335 -4.103 1.00 92.12 96 CYS A N 1
ATOM 762 C CA . CYS A 1 96 ? 7.285 -5.561 -3.697 1.00 92.12 96 CYS A CA 1
ATOM 763 C C . CYS A 1 96 ? 5.986 -6.155 -4.269 1.00 92.12 96 CYS A C 1
ATOM 765 O O . CYS A 1 96 ? 4.978 -6.242 -3.577 1.00 92.12 96 CYS A O 1
ATOM 767 N N . LYS A 1 97 ? 6.021 -6.686 -5.502 1.00 87.81 97 LYS A N 1
ATOM 768 C CA . LYS A 1 97 ? 4.852 -7.332 -6.132 1.00 87.81 97 LYS A CA 1
ATOM 769 C C . LYS A 1 97 ? 4.378 -8.578 -5.381 1.00 87.81 97 LYS A C 1
ATOM 771 O O . LYS A 1 97 ? 3.204 -8.930 -5.465 1.00 87.81 97 LYS A O 1
ATOM 776 N N . MET A 1 98 ? 5.276 -9.259 -4.668 1.00 88.56 98 MET A N 1
ATOM 777 C CA . MET A 1 98 ? 4.901 -10.384 -3.809 1.00 88.56 98 MET A CA 1
ATOM 778 C C . MET A 1 98 ? 4.252 -9.892 -2.510 1.00 88.56 98 MET A C 1
ATOM 780 O O . MET A 1 98 ? 3.250 -10.462 -2.084 1.00 88.56 98 MET A O 1
ATOM 784 N N . VAL A 1 99 ? 4.794 -8.823 -1.915 1.00 91.38 99 VAL A N 1
ATOM 785 C CA . VAL A 1 99 ? 4.316 -8.238 -0.649 1.00 91.38 99 VAL A CA 1
ATOM 786 C C . VAL A 1 99 ? 2.931 -7.609 -0.792 1.00 91.38 99 VAL A C 1
ATOM 788 O O . VAL A 1 99 ? 2.101 -7.811 0.091 1.00 91.38 99 VAL A O 1
ATOM 791 N N . HIS A 1 100 ? 2.635 -6.971 -1.929 1.00 89.44 100 HIS A N 1
ATOM 792 C CA . HIS A 1 100 ? 1.322 -6.379 -2.222 1.00 89.44 100 HIS A CA 1
ATOM 793 C C . HIS A 1 100 ? 0.143 -7.312 -1.893 1.00 89.44 100 HIS A C 1
ATOM 795 O O . HIS A 1 100 ? -0.873 -6.868 -1.373 1.00 89.44 100 HIS A O 1
ATOM 801 N N . ARG A 1 101 ? 0.274 -8.626 -2.147 1.00 87.88 101 ARG A N 1
ATOM 802 C CA . ARG A 1 101 ? -0.793 -9.607 -1.851 1.00 87.88 101 ARG A CA 1
ATOM 803 C C . ARG A 1 101 ? -1.094 -9.703 -0.364 1.00 87.88 101 ARG A C 1
ATOM 805 O O . ARG A 1 101 ? -2.251 -9.734 0.033 1.00 87.88 101 ARG A O 1
ATOM 812 N N . VAL A 1 102 ? -0.038 -9.726 0.438 1.00 91.12 102 VAL A N 1
ATOM 813 C CA . VAL A 1 102 ? -0.137 -9.800 1.894 1.00 91.12 102 VAL A CA 1
ATOM 814 C C . VAL A 1 102 ? -0.718 -8.495 2.439 1.00 91.12 102 VAL A C 1
ATOM 816 O O . VAL A 1 102 ? -1.551 -8.523 3.337 1.00 91.12 102 VAL A O 1
ATOM 819 N N . ILE A 1 103 ? -0.345 -7.348 1.864 1.00 92.44 103 ILE A N 1
ATOM 820 C CA . ILE A 1 103 ? -0.901 -6.043 2.249 1.00 92.44 103 ILE A CA 1
ATOM 821 C C . ILE A 1 103 ? -2.396 -5.944 1.912 1.00 92.44 103 ILE A C 1
ATOM 823 O O . ILE A 1 103 ? -3.169 -5.464 2.741 1.00 92.44 103 ILE A O 1
ATOM 827 N N . ASP A 1 104 ? -2.825 -6.444 0.750 1.00 89.31 104 ASP A N 1
ATOM 828 C CA . ASP A 1 104 ? -4.242 -6.496 0.360 1.00 89.31 104 ASP A CA 1
ATOM 829 C C . ASP A 1 104 ? -5.072 -7.402 1.300 1.00 89.31 104 ASP A C 1
ATOM 831 O O . ASP A 1 104 ? -6.216 -7.079 1.651 1.00 89.31 104 ASP A O 1
ATOM 835 N N . GLU A 1 105 ? -4.495 -8.527 1.734 1.00 91.25 105 GLU A N 1
ATOM 836 C CA . GLU A 1 105 ? -5.094 -9.424 2.731 1.00 91.25 105 GLU A CA 1
ATOM 837 C C . GLU A 1 105 ? -5.223 -8.727 4.094 1.00 91.25 105 GLU A C 1
ATOM 839 O O . GLU A 1 105 ? -6.324 -8.675 4.649 1.00 91.25 105 GLU A O 1
ATOM 844 N N . ILE A 1 106 ? -4.151 -8.086 4.577 1.00 92.75 106 ILE A N 1
ATOM 845 C CA . ILE A 1 106 ? -4.143 -7.312 5.830 1.00 92.75 106 ILE A CA 1
ATOM 846 C C . ILE A 1 106 ? -5.174 -6.176 5.785 1.00 92.75 106 ILE A C 1
ATOM 848 O O . ILE A 1 106 ? -5.914 -5.975 6.746 1.00 92.75 106 ILE A O 1
ATOM 852 N N . ALA A 1 107 ? -5.268 -5.445 4.671 1.00 91.69 107 ALA A N 1
ATOM 853 C CA . ALA A 1 107 ? -6.240 -4.362 4.511 1.00 91.69 107 ALA A CA 1
ATOM 854 C C . ALA A 1 107 ? -7.688 -4.858 4.652 1.00 91.69 107 ALA A C 1
ATOM 856 O O . ALA A 1 107 ? -8.545 -4.152 5.185 1.00 91.69 107 ALA A O 1
ATOM 857 N N . THR A 1 108 ? -7.953 -6.082 4.189 1.00 90.81 108 THR A N 1
ATOM 858 C CA . THR A 1 108 ? -9.275 -6.708 4.285 1.00 90.81 108 THR A CA 1
ATOM 859 C C . THR A 1 108 ? -9.548 -7.208 5.705 1.00 90.81 108 THR A C 1
ATOM 861 O O . THR A 1 108 ? -10.616 -6.939 6.253 1.00 90.81 108 THR A O 1
ATOM 864 N N . GLU A 1 109 ? -8.594 -7.910 6.317 1.00 94.06 109 GLU A N 1
ATOM 865 C CA . GLU A 1 109 ? -8.746 -8.483 7.661 1.00 94.06 109 GLU A CA 1
ATOM 866 C C . GLU A 1 109 ? -8.870 -7.404 8.749 1.00 94.06 109 GLU A C 1
ATOM 868 O O . GLU A 1 109 ? -9.649 -7.544 9.694 1.00 94.06 109 GLU A O 1
ATOM 873 N N . TYR A 1 110 ? -8.153 -6.289 8.591 1.00 95.06 110 TYR A N 1
ATOM 874 C CA . TYR A 1 110 ? -8.134 -5.182 9.548 1.00 95.06 110 TYR A CA 1
ATOM 875 C C . TYR A 1 110 ? -9.022 -4.003 9.131 1.00 95.06 110 TYR A C 1
ATOM 877 O O . TYR A 1 110 ? -8.844 -2.888 9.634 1.00 95.06 110 TYR A O 1
ATOM 885 N N . ALA A 1 111 ? -10.000 -4.228 8.247 1.00 90.75 111 ALA A N 1
ATOM 886 C CA . ALA A 1 111 ? -10.922 -3.192 7.795 1.00 90.75 111 ALA A CA 1
ATOM 887 C C . ALA A 1 111 ? -11.561 -2.439 8.982 1.00 90.75 111 ALA A C 1
ATOM 889 O O . ALA A 1 111 ? -12.075 -3.031 9.931 1.00 90.75 111 ALA A O 1
ATOM 890 N N . GLY A 1 112 ? -11.484 -1.106 8.950 1.00 92.44 112 GLY A N 1
ATOM 891 C CA . GLY A 1 112 ? -11.972 -0.224 10.020 1.00 92.44 112 GLY A CA 1
ATOM 892 C C . GLY A 1 112 ? -11.034 -0.069 11.227 1.00 92.44 112 GLY A C 1
ATOM 893 O O . GLY A 1 112 ? -11.228 0.847 12.021 1.00 92.44 112 GLY A O 1
ATOM 894 N N . ARG A 1 113 ? -9.996 -0.905 11.357 1.00 95.31 113 ARG A N 1
ATOM 895 C CA . ARG A 1 113 ? -8.980 -0.828 12.428 1.00 95.31 113 ARG A CA 1
ATOM 896 C C . ARG A 1 113 ? -7.614 -0.358 11.939 1.00 95.31 113 AR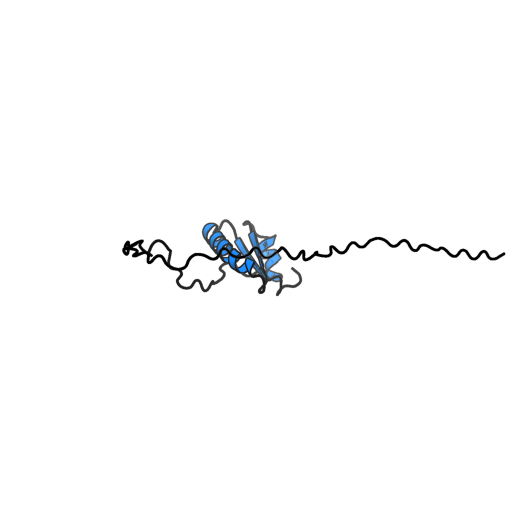G A C 1
ATOM 898 O O . ARG A 1 113 ? -6.849 0.188 12.729 1.00 95.31 113 ARG A O 1
ATOM 905 N N . LEU A 1 114 ? -7.311 -0.586 10.666 1.00 95.31 114 LEU A N 1
ATOM 906 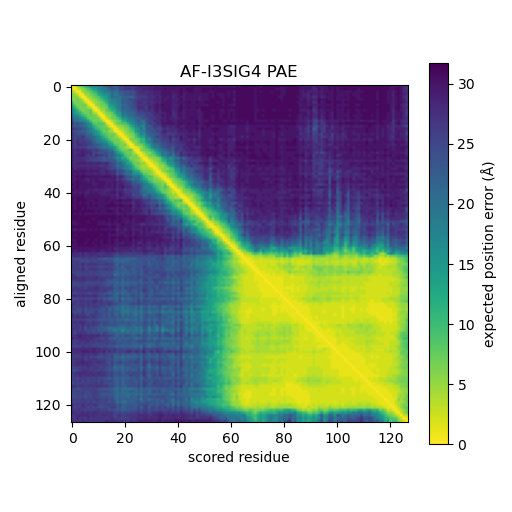C CA . LEU A 1 114 ? -6.077 -0.190 10.000 1.00 95.31 114 LEU A CA 1
ATOM 907 C C . LEU A 1 114 ? -6.429 0.343 8.611 1.00 95.31 114 LEU A C 1
ATOM 909 O O . LEU A 1 114 ? 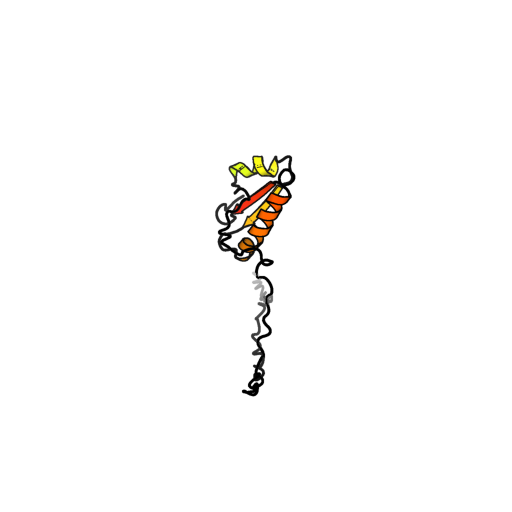-7.256 -0.243 7.910 1.00 95.31 114 LEU A O 1
ATOM 913 N N . LYS A 1 115 ? -5.803 1.448 8.207 1.00 95.06 115 LYS A N 1
ATOM 914 C CA . LYS A 1 115 ? -5.876 1.942 6.827 1.00 95.06 115 LYS A CA 1
ATOM 915 C C . LYS A 1 115 ? -4.590 1.586 6.096 1.00 95.06 115 LYS A C 1
ATOM 917 O O . LYS A 1 115 ? -3.512 1.888 6.598 1.00 95.06 115 LYS A O 1
ATOM 922 N N . CYS A 1 116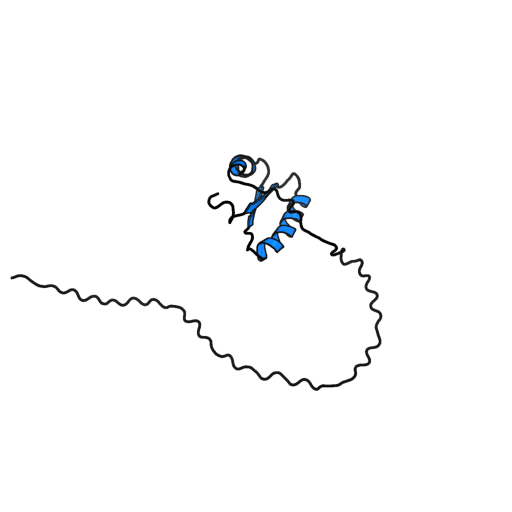 ? -4.709 0.985 4.917 1.00 95.06 116 CYS A N 1
ATOM 923 C CA . CYS A 1 116 ? -3.570 0.629 4.076 1.00 95.06 116 CYS A CA 1
ATOM 924 C C . CYS A 1 116 ? -3.514 1.533 2.839 1.00 95.06 116 CYS A C 1
ATOM 926 O O . CYS A 1 116 ? -4.517 1.686 2.138 1.00 95.06 116 CYS A O 1
ATOM 928 N N . PHE A 1 117 ? -2.339 2.094 2.562 1.00 94.19 117 PHE A N 1
ATOM 929 C CA . PHE A 1 117 ? -2.056 2.892 1.368 1.00 94.19 117 PHE A CA 1
ATOM 930 C C . PHE A 1 117 ? -0.820 2.360 0.647 1.00 94.19 117 PHE A C 1
ATOM 932 O O . PHE A 1 117 ? 0.046 1.746 1.269 1.00 94.19 117 PHE A O 1
ATOM 939 N N . VAL A 1 118 ? -0.719 2.640 -0.650 1.00 92.25 118 VAL A N 1
ATOM 940 C CA . VAL A 1 118 ? 0.485 2.373 -1.451 1.00 92.25 118 VAL A CA 1
ATOM 941 C C . VAL A 1 118 ? 1.041 3.684 -1.994 1.00 92.25 118 VAL A C 1
ATOM 943 O O . VAL A 1 118 ? 0.282 4.544 -2.444 1.00 92.25 118 VAL A O 1
ATOM 946 N N . LEU A 1 119 ? 2.361 3.839 -1.967 1.00 91.94 119 LEU A N 1
ATOM 947 C CA . LEU A 1 119 ? 3.059 4.991 -2.532 1.00 91.94 119 LEU A CA 1
ATOM 948 C C . LEU A 1 119 ? 4.145 4.517 -3.496 1.00 91.94 119 LEU A C 1
ATOM 950 O O . LEU A 1 119 ? 5.012 3.722 -3.129 1.00 91.94 119 LEU A O 1
ATOM 954 N N . ASN A 1 120 ? 4.091 5.021 -4.728 1.00 91.44 120 ASN A N 1
ATOM 955 C CA . ASN A 1 120 ? 5.091 4.731 -5.742 1.00 91.44 120 ASN A CA 1
ATOM 956 C C . ASN A 1 120 ? 6.262 5.711 -5.622 1.00 91.44 120 ASN A C 1
ATOM 958 O O . ASN A 1 120 ? 6.149 6.875 -6.003 1.00 91.44 120 ASN A O 1
ATOM 962 N N . THR A 1 121 ? 7.404 5.234 -5.141 1.00 89.25 121 THR A N 1
ATOM 963 C CA . THR A 1 121 ? 8.589 6.071 -4.916 1.00 89.25 121 THR A CA 1
ATOM 964 C C . THR A 1 121 ? 9.268 6.529 -6.207 1.00 89.25 121 THR A C 1
ATOM 966 O O . THR A 1 121 ? 10.047 7.475 -6.168 1.00 89.25 121 THR A O 1
ATOM 969 N N . ASP A 1 122 ? 8.996 5.881 -7.348 1.00 87.44 122 ASP A N 1
ATOM 970 C CA . ASP A 1 122 ? 9.532 6.319 -8.646 1.00 87.44 122 ASP A CA 1
ATOM 971 C C . ASP A 1 122 ? 8.710 7.465 -9.250 1.00 87.44 122 ASP A C 1
ATOM 973 O O . ASP A 1 122 ? 9.247 8.310 -9.965 1.00 87.44 122 ASP A O 1
ATOM 977 N N . ALA A 1 123 ? 7.394 7.461 -9.016 1.00 80.69 123 ALA A N 1
ATOM 978 C CA . ALA A 1 123 ? 6.483 8.465 -9.565 1.00 80.69 123 ALA A CA 1
ATOM 979 C C . ALA A 1 123 ? 6.534 9.768 -8.757 1.00 80.69 123 ALA A C 1
ATOM 981 O O . ALA A 1 123 ? 6.484 10.859 -9.327 1.00 80.69 123 ALA A O 1
ATOM 982 N N . ASP A 1 124 ? 6.687 9.646 -7.440 1.00 67.88 124 ASP A N 1
ATOM 983 C CA . ASP A 1 124 ? 6.666 10.760 -6.503 1.00 67.88 124 ASP A CA 1
ATOM 984 C C . ASP A 1 124 ? 8.072 10.977 -5.924 1.00 67.88 124 ASP A C 1
ATOM 986 O O . ASP A 1 124 ? 8.413 10.503 -4.844 1.00 67.88 124 ASP A O 1
ATOM 990 N N . ALA A 1 125 ? 8.912 11.710 -6.664 1.00 58.00 125 ALA A N 1
ATOM 991 C CA . ALA A 1 125 ? 10.338 11.882 -6.358 1.00 58.00 125 ALA A CA 1
ATOM 992 C C . ALA A 1 125 ? 10.648 12.607 -5.030 1.00 58.00 125 ALA A C 1
ATOM 994 O O . ALA A 1 125 ? 11.801 12.620 -4.617 1.00 58.00 125 ALA A O 1
ATOM 995 N N . ASN A 1 126 ? 9.660 13.227 -4.372 1.00 53.72 126 ASN A N 1
ATOM 996 C CA . ASN A 1 126 ? 9.823 13.934 -3.096 1.00 53.72 126 ASN A CA 1
ATOM 997 C C . ASN A 1 126 ? 8.510 13.904 -2.294 1.00 53.72 126 ASN A C 1
ATOM 999 O O . ASN A 1 126 ? 7.690 14.832 -2.405 1.00 53.72 126 ASN A O 1
ATOM 1003 N N . CYS A 1 127 ? 8.325 12.847 -1.503 1.00 51.22 127 CYS A N 1
ATOM 1004 C CA . CYS A 1 127 ? 7.315 12.825 -0.450 1.00 51.22 127 CYS A CA 1
ATOM 1005 C C . CYS A 1 127 ? 7.839 13.561 0.788 1.00 51.22 127 CYS A C 1
ATOM 1007 O O . CYS A 1 127 ? 8.962 13.228 1.229 1.00 51.22 127 CYS A O 1
#

Solvent-accessible surface area (backbone atoms only — not comparable to full-atom values): 8761 Å² total; per-residue (Å²): 142,81,84,82,79,82,82,86,77,89,76,83,76,84,77,80,70,84,75,81,74,80,70,79,73,76,80,72,80,76,80,82,73,82,81,85,78,88,74,80,71,74,82,76,80,75,81,68,71,81,76,75,58,78,73,89,68,78,80,76,76,76,79,71,44,46,80,53,52,73,88,46,38,56,64,67,54,76,63,40,92,54,54,72,49,73,48,79,37,44,97,84,41,67,69,50,66,62,49,49,56,56,53,40,49,49,37,60,77,33,57,94,62,40,45,45,30,33,33,50,56,74,82,48,84,78,120

Sequence (127 aa):
MASSTSLSLTSSSHLHIPTFSSSPSRLNPLPSFPFHSRITHKPLHLQTPLLLYPKIRSLRQEIRATPVNKDLWEKSILKSETPVLVEFYANWCGPCKMVHRVIDEIATEYAGRLKCFVLNTDADANC

InterPro domains:
  IPR013766 Thioredoxin domain [PF00085] (67-125)
  IPR017937 Thioredoxin, conserved site [PS00194] (85-103)
  IPR036249 Thioredoxin-like superfamily [SSF52833] (53-125)

Mean predicted aligned error: 18.67 Å

Radius of gyration: 30.28 Å; Cα contacts (8 Å, |Δi|>4): 77; chains: 1; bounding box: 79×84×30 Å

Secondary structure (DSSP, 8-state):
---------------------------PPPP-PPP--------------TTSS-----------SEE--HHHHIIIIIT-SS-EEEEEE-TT-HHHHHHHHHHHHHHHHTTTT-EEEEEETTT-S--

Nearest PDB structures (foldseek):
  8xyw-assembly1_A  TM=9.800E-01  e=1.328E-06  synthetic construct
  6nup-assembly1_A  TM=9.612E-01  e=1.328E-06  Rickettsia prowazekii str. Madrid E
  4knd-assembly2_B  TM=9.650E-01  e=1.868E-06  Anaeromyxobacter dehalogenans 2CP-C
  3dxb-assembly2_D  TM=9.053E-01  e=1.011E-06  Escherichia coli O157:H7
  6ckp-assembly1_A  TM=8.598E-01  e=2.814E-06  Brucella melitensis

Organism: Medicago truncatula (NCBI:txid3880)